Protein AF-A0A3S4I3R2-F1 (afdb_monomer_lite)

Foldseek 3Di:
DPPDFDFFDPDPDPVVRVVVRVVVSVVVVVVVVVVVVVVVVVVVVVVVVVDDPPDDPWAFDDPVRHTD

pLDDT: mean 90.46, std 8.15, range [55.69, 97.94]

InterPro domains:
  IPR045853 Peptide chain release factor class I superfamily [SSF75620] (2-60)

Sequence (68 aa):
MSGISVKVQSERSQHANKRLARLLIAWRLEQQRQNECAALKSERRLFHHQIERGNPLRIFKGMAFTPQ

Organism: Salmonella enterica I (NCBI:txid59201)

Structure (mmCIF, N/CA/C/O backbone):
data_AF-A0A3S4I3R2-F1
#
_entry.id   AF-A0A3S4I3R2-F1
#
loop_
_atom_site.group_PDB
_atom_site.id
_atom_site.type_symbol
_atom_site.label_atom_id
_atom_site.label_alt_id
_atom_site.label_comp_id
_atom_site.label_asym_id
_atom_site.label_entity_id
_atom_site.label_seq_id
_atom_site.pdbx_PDB_ins_code
_atom_site.Cartn_x
_atom_site.Cartn_y
_atom_site.Cartn_z
_atom_site.occupancy
_atom_site.B_iso_or_equiv
_atom_site.auth_seq_id
_atom_site.auth_comp_id
_atom_site.auth_asym_id
_atom_site.auth_atom_id
_atom_site.pdbx_PDB_model_num
ATOM 1 N N . MET A 1 1 ? 9.375 -9.029 2.680 1.00 55.69 1 MET A N 1
ATOM 2 C CA . MET A 1 1 ? 9.697 -8.441 1.356 1.00 55.69 1 MET A CA 1
ATOM 3 C C . MET A 1 1 ? 8.420 -8.432 0.531 1.00 55.69 1 MET A C 1
ATOM 5 O O . MET A 1 1 ? 7.703 -9.416 0.596 1.00 55.69 1 MET A O 1
ATOM 9 N N . SER A 1 2 ? 8.110 -7.362 -0.205 1.00 76.31 2 SER A N 1
ATOM 10 C CA . SER A 1 2 ? 6.836 -7.231 -0.943 1.00 76.31 2 SER A CA 1
ATOM 11 C C . SER A 1 2 ? 6.673 -8.194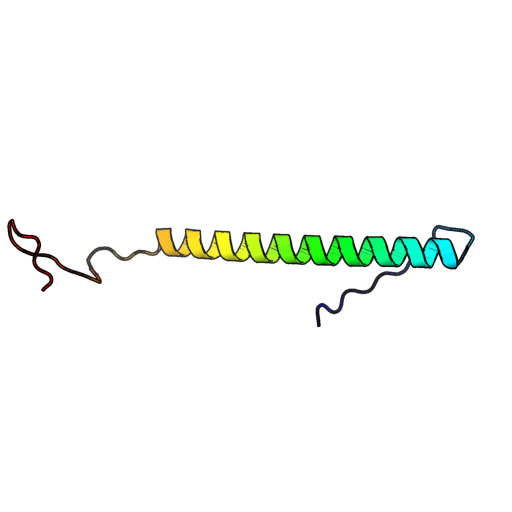 -2.131 1.00 76.31 2 SER A C 1
ATOM 13 O O . SER A 1 2 ? 5.575 -8.327 -2.652 1.00 76.31 2 SER A O 1
ATOM 15 N N . GLY A 1 3 ? 7.740 -8.864 -2.589 1.00 90.50 3 GLY A N 1
ATOM 16 C CA . GLY A 1 3 ? 7.678 -9.882 -3.653 1.00 90.50 3 GLY A CA 1
ATOM 17 C C . GLY A 1 3 ? 7.342 -9.352 -5.057 1.00 90.50 3 GLY A C 1
ATOM 18 O O . GLY A 1 3 ? 7.214 -10.136 -5.995 1.00 90.50 3 GLY A O 1
ATOM 19 N N . ILE A 1 4 ? 7.209 -8.033 -5.227 1.00 92.38 4 ILE A N 1
ATOM 20 C CA . ILE A 1 4 ? 6.790 -7.421 -6.491 1.00 92.38 4 ILE A CA 1
ATOM 21 C C . ILE A 1 4 ? 7.891 -7.557 -7.545 1.00 92.38 4 ILE A C 1
ATOM 23 O O . ILE A 1 4 ? 8.996 -7.039 -7.386 1.00 92.38 4 ILE A O 1
ATOM 27 N N . SER A 1 5 ? 7.550 -8.188 -8.669 1.00 94.62 5 SER A N 1
ATOM 28 C CA . SER A 1 5 ? 8.386 -8.269 -9.868 1.00 94.62 5 SER A CA 1
ATOM 29 C C . SER A 1 5 ? 7.628 -7.772 -11.103 1.00 94.62 5 SER A C 1
ATOM 31 O O . SER A 1 5 ? 6.395 -7.818 -11.168 1.00 94.62 5 SER A O 1
ATOM 33 N N . VAL A 1 6 ? 8.363 -7.239 -12.083 1.00 93.31 6 VAL A N 1
ATOM 34 C CA . VAL A 1 6 ? 7.816 -6.735 -13.352 1.00 93.31 6 VAL A CA 1
ATOM 35 C C . VAL A 1 6 ? 8.698 -7.191 -14.510 1.00 93.31 6 VAL A C 1
ATOM 37 O O . VAL A 1 6 ? 9.922 -7.234 -14.385 1.00 93.31 6 VAL A O 1
ATOM 40 N N . LYS A 1 7 ? 8.083 -7.488 -15.654 1.00 95.88 7 LYS A N 1
ATOM 41 C CA . LYS A 1 7 ? 8.779 -7.755 -16.915 1.00 95.88 7 LYS A CA 1
ATOM 42 C C . LYS A 1 7 ? 8.453 -6.634 -17.894 1.00 95.88 7 LYS A C 1
ATOM 44 O O . LYS A 1 7 ? 7.284 -6.311 -18.078 1.00 95.88 7 LYS A O 1
ATOM 49 N N . VAL A 1 8 ? 9.479 -6.049 -18.508 1.00 94.69 8 VAL A N 1
ATOM 50 C CA . VAL A 1 8 ? 9.333 -4.939 -19.458 1.00 94.69 8 VAL A CA 1
ATOM 51 C C . VAL A 1 8 ? 10.162 -5.225 -20.702 1.00 94.69 8 VAL A C 1
ATOM 53 O O . VAL A 1 8 ? 11.366 -5.459 -20.600 1.00 94.69 8 VAL A O 1
ATOM 56 N N . GLN A 1 9 ? 9.506 -5.223 -21.861 1.00 95.62 9 GLN A N 1
ATOM 57 C CA . GLN A 1 9 ? 10.117 -5.452 -23.178 1.00 95.62 9 GLN A CA 1
ATOM 58 C C . GLN A 1 9 ? 9.497 -4.542 -24.254 1.00 95.62 9 GLN A C 1
ATOM 60 O O . GLN A 1 9 ? 9.510 -4.880 -25.432 1.00 95.62 9 GLN A O 1
ATOM 65 N N . SER A 1 10 ? 8.903 -3.417 -23.848 1.00 94.88 10 SER A N 1
ATOM 66 C CA . SER A 1 10 ? 8.212 -2.493 -24.753 1.00 94.88 10 SER A CA 1
ATOM 67 C C . SER A 1 10 ? 9.177 -1.623 -25.557 1.00 94.88 10 SER A C 1
ATOM 69 O O . SER A 1 10 ? 8.863 -1.236 -26.677 1.00 94.88 10 SER A O 1
ATOM 71 N N . GLU A 1 11 ? 10.355 -1.326 -25.003 1.00 96.31 11 GLU A N 1
ATOM 72 C CA . GLU A 1 11 ? 11.346 -0.455 -25.628 1.00 96.31 11 GLU A CA 1
ATOM 73 C C . GLU A 1 11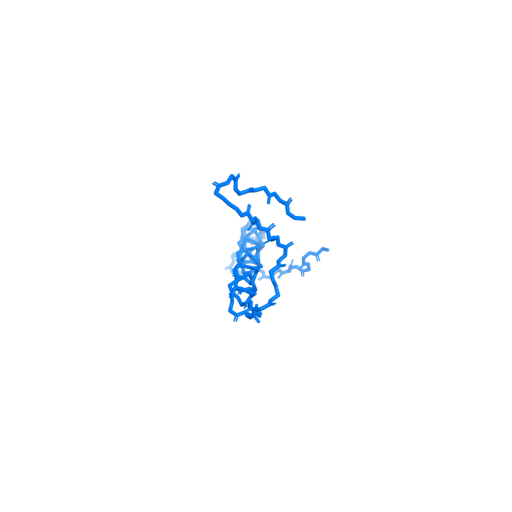 ? 12.446 -1.251 -26.329 1.00 96.31 11 GLU A C 1
ATOM 75 O O . GLU A 1 11 ? 12.855 -2.327 -25.882 1.00 96.31 11 GLU A O 1
ATOM 80 N N . ARG A 1 12 ? 13.015 -0.658 -27.384 1.00 91.75 12 ARG A N 1
ATOM 81 C CA . ARG A 1 12 ? 14.143 -1.237 -28.136 1.00 91.75 12 ARG A CA 1
ATOM 82 C C . ARG A 1 12 ? 15.443 -1.302 -27.323 1.00 91.75 12 ARG A C 1
ATOM 84 O O . ARG A 1 12 ? 16.301 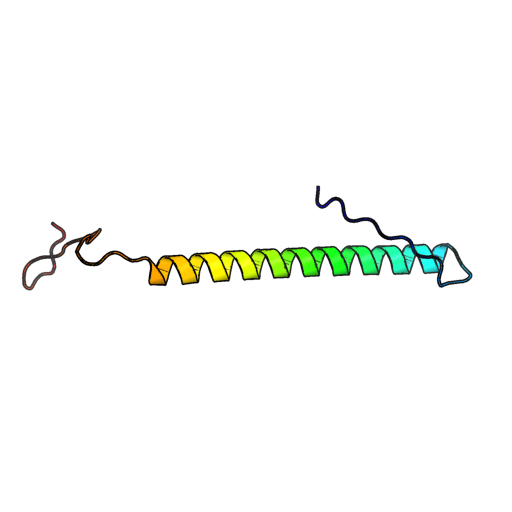-2.128 -27.610 1.00 91.75 12 ARG A O 1
ATOM 91 N N .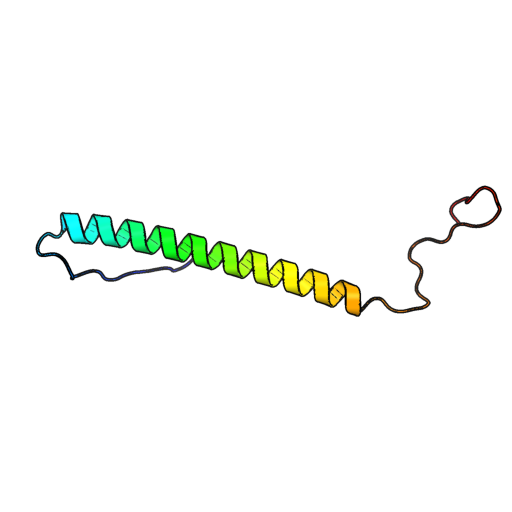 SER A 1 13 ? 15.607 -0.437 -26.317 1.00 97.38 13 SER A N 1
ATOM 92 C CA . SER A 1 13 ? 16.808 -0.381 -25.473 1.00 97.38 13 SER A CA 1
ATOM 93 C C . SER A 1 13 ? 16.575 -1.012 -24.102 1.00 97.38 13 SER A C 1
ATOM 95 O O . SER A 1 13 ? 15.625 -0.670 -23.392 1.00 97.38 13 SER A O 1
ATOM 97 N N . GLN A 1 14 ? 17.514 -1.856 -23.666 1.00 96.75 14 GLN A N 1
ATOM 98 C CA . GLN A 1 14 ? 17.513 -2.425 -22.317 1.00 96.75 14 GLN A CA 1
ATOM 99 C C . GLN A 1 14 ? 17.540 -1.338 -21.232 1.00 96.75 14 GLN A C 1
ATOM 101 O O . GLN A 1 14 ? 16.890 -1.489 -20.199 1.00 96.75 14 GLN A O 1
ATOM 106 N N . HIS A 1 15 ? 18.252 -0.226 -21.452 1.00 97.31 15 HIS A N 1
ATOM 107 C CA . HIS A 1 15 ? 18.309 0.867 -20.479 1.00 97.31 15 HIS A CA 1
ATOM 108 C C . HIS A 1 15 ? 16.927 1.500 -20.268 1.00 97.31 15 HIS A C 1
ATOM 110 O O . HIS A 1 15 ? 16.519 1.744 -19.130 1.00 97.31 15 HIS A O 1
ATOM 116 N N . ALA A 1 16 ? 16.182 1.710 -21.356 1.00 97.31 16 ALA A N 1
ATOM 117 C CA . ALA A 1 16 ? 14.821 2.229 -21.297 1.00 97.31 16 ALA A CA 1
ATOM 118 C C . ALA A 1 16 ? 13.881 1.237 -20.591 1.00 97.31 16 ALA A C 1
ATOM 120 O O . ALA A 1 16 ? 13.172 1.631 -19.664 1.00 97.31 16 ALA A O 1
ATOM 121 N N . ASN A 1 17 ? 13.979 -0.059 -20.911 1.00 97.75 17 ASN A N 1
ATOM 122 C CA . ASN A 1 17 ? 13.229 -1.112 -20.216 1.00 97.75 17 ASN A CA 1
ATOM 123 C C . ASN A 1 17 ? 13.562 -1.172 -18.714 1.00 97.75 17 ASN A C 1
ATOM 125 O O . ASN A 1 17 ? 12.660 -1.299 -17.890 1.00 97.75 17 ASN A O 1
ATOM 129 N N . LYS A 1 18 ? 14.835 -1.008 -18.326 1.00 97.56 18 LYS A N 1
ATOM 130 C CA . LYS A 1 18 ? 15.263 -0.963 -16.917 1.00 97.56 18 LYS A CA 1
ATOM 131 C C . LYS A 1 18 ? 14.700 0.258 -16.191 1.00 97.56 18 LYS A C 1
ATOM 133 O O . LYS A 1 18 ? 14.273 0.140 -15.043 1.00 97.56 18 LYS A O 1
ATOM 138 N N . ARG A 1 19 ? 14.691 1.429 -16.838 1.00 97.62 19 ARG A N 1
ATOM 139 C CA . ARG A 1 19 ? 14.084 2.647 -16.279 1.00 97.62 19 ARG A CA 1
ATOM 140 C C . ARG A 1 19 ? 12.583 2.452 -16.066 1.00 97.62 19 ARG A C 1
ATOM 142 O O . ARG A 1 19 ? 12.097 2.717 -14.971 1.00 97.62 19 ARG A O 1
ATOM 149 N N . LEU A 1 20 ? 11.881 1.927 -17.067 1.00 97.88 20 LEU A N 1
ATOM 150 C CA . LEU A 1 20 ? 10.445 1.670 -16.993 1.00 97.88 20 LEU A CA 1
ATOM 151 C C . LEU A 1 20 ? 10.102 0.607 -15.935 1.00 97.88 20 LEU A C 1
ATOM 153 O O . LEU A 1 20 ? 9.185 0.808 -15.145 1.00 97.88 20 LEU A O 1
ATOM 157 N N . ALA A 1 21 ? 10.887 -0.468 -15.830 1.00 97.94 21 ALA A N 1
ATOM 158 C CA . ALA A 1 21 ? 10.709 -1.487 -14.797 1.00 97.94 21 ALA A CA 1
ATOM 159 C C . ALA A 1 21 ? 10.798 -0.901 -13.378 1.00 97.94 21 ALA A C 1
ATOM 161 O O . ALA A 1 21 ? 9.967 -1.213 -12.529 1.00 97.94 21 ALA A O 1
ATOM 162 N N . ARG A 1 22 ? 11.759 -0.003 -13.124 1.00 97.50 22 ARG A N 1
ATOM 163 C CA . ARG A 1 22 ? 11.879 0.677 -11.822 1.00 97.50 22 ARG A CA 1
ATOM 164 C C . ARG A 1 22 ? 10.651 1.524 -11.499 1.00 97.50 22 ARG A C 1
ATOM 166 O O . ARG A 1 22 ? 10.158 1.451 -10.378 1.00 97.50 22 ARG A O 1
ATOM 173 N N . LEU A 1 23 ? 10.154 2.289 -12.472 1.00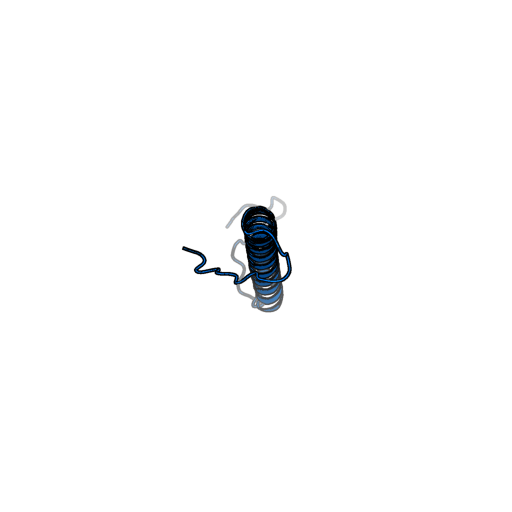 97.94 23 LEU A N 1
ATOM 174 C CA . LEU A 1 23 ? 8.952 3.109 -12.296 1.00 97.94 23 LEU A CA 1
ATOM 175 C C . LEU A 1 23 ? 7.726 2.241 -11.995 1.00 97.94 23 LEU A C 1
ATOM 177 O O . LEU A 1 23 ? 6.975 2.544 -11.074 1.00 97.94 23 LEU A O 1
ATOM 181 N N . LEU A 1 24 ? 7.561 1.125 -12.710 1.00 97.75 24 LEU A N 1
ATOM 182 C CA . LEU A 1 24 ? 6.453 0.196 -12.484 1.00 97.75 24 LEU A CA 1
ATOM 183 C C . LEU A 1 24 ? 6.520 -0.473 -11.109 1.00 97.75 24 LEU A C 1
ATOM 185 O O . LEU A 1 24 ? 5.486 -0.631 -10.464 1.00 97.75 24 LEU A O 1
ATOM 189 N N . ILE A 1 25 ? 7.712 -0.851 -10.641 1.00 97.38 25 ILE A N 1
ATOM 190 C CA . ILE A 1 25 ? 7.883 -1.399 -9.289 1.00 97.38 25 ILE A CA 1
ATOM 191 C C . ILE A 1 25 ? 7.500 -0.349 -8.245 1.00 97.38 25 ILE A C 1
ATOM 193 O O . ILE A 1 25 ? 6.705 -0.650 -7.359 1.00 97.38 25 ILE A O 1
ATOM 197 N N . ALA A 1 26 ? 8.017 0.877 -8.366 1.00 97.31 26 ALA A N 1
ATOM 198 C CA . ALA A 1 26 ? 7.703 1.961 -7.437 1.00 97.31 26 ALA A CA 1
ATOM 199 C C . ALA A 1 26 ? 6.194 2.241 -7.383 1.00 97.31 26 ALA A C 1
ATOM 201 O O . ALA A 1 26 ? 5.616 2.328 -6.301 1.00 97.31 26 ALA A O 1
ATOM 202 N N . TRP A 1 27 ? 5.543 2.295 -8.545 1.00 97.88 27 TRP A N 1
ATOM 203 C CA . TRP A 1 27 ? 4.100 2.485 -8.636 1.00 97.88 27 TRP A CA 1
ATOM 204 C C . TRP A 1 27 ? 3.310 1.343 -7.977 1.00 97.88 27 TRP A C 1
ATOM 206 O O . TRP A 1 27 ? 2.412 1.606 -7.181 1.00 97.88 27 TRP A O 1
ATOM 216 N N . ARG A 1 28 ? 3.670 0.076 -8.232 1.00 97.38 28 ARG A N 1
ATOM 217 C CA . ARG A 1 28 ? 2.996 -1.081 -7.610 1.00 97.38 28 ARG A CA 1
ATOM 218 C C . ARG A 1 28 ? 3.175 -1.123 -6.091 1.00 97.38 28 ARG A C 1
ATOM 220 O O . ARG A 1 28 ? 2.236 -1.481 -5.388 1.00 97.38 28 ARG A O 1
ATOM 227 N N . LEU A 1 29 ? 4.354 -0.754 -5.585 1.00 97.06 29 LEU A N 1
ATOM 228 C CA . LEU A 1 29 ? 4.606 -0.653 -4.142 1.00 97.06 29 LEU A CA 1
ATOM 229 C C . LEU A 1 29 ? 3.710 0.405 -3.497 1.00 97.06 29 LEU A C 1
ATOM 231 O O . LEU A 1 29 ? 3.108 0.159 -2.455 1.00 97.06 29 LEU A O 1
ATOM 235 N N . GLU A 1 30 ? 3.593 1.568 -4.135 1.00 97.25 30 GLU A N 1
ATOM 236 C CA . GLU A 1 30 ? 2.741 2.645 -3.641 1.00 97.25 30 GLU A CA 1
ATOM 237 C C . GLU A 1 30 ? 1.259 2.246 -3.671 1.00 97.25 30 GLU A C 1
ATOM 239 O O . GLU A 1 30 ? 0.540 2.464 -2.697 1.00 97.25 30 GLU A O 1
ATOM 244 N N . GLN A 1 31 ? 0.813 1.574 -4.734 1.00 96.94 31 GLN A N 1
ATOM 245 C CA . GLN A 1 31 ? -0.543 1.035 -4.812 1.00 96.94 31 GLN A CA 1
ATOM 246 C C . GLN A 1 31 ? -0.815 0.009 -3.698 1.00 96.94 31 GLN A C 1
ATOM 248 O O . GLN A 1 31 ? -1.864 0.063 -3.055 1.00 96.94 31 GLN A O 1
ATOM 253 N N . GLN A 1 32 ? 0.128 -0.900 -3.428 1.00 96.25 32 GLN A N 1
ATOM 254 C CA . GLN A 1 32 ? 0.002 -1.859 -2.328 1.00 96.25 32 GLN A CA 1
ATOM 255 C C . GLN A 1 32 ? -0.149 -1.136 -0.982 1.00 96.25 32 GLN A C 1
ATOM 257 O O . GLN A 1 32 ? -1.081 -1.426 -0.233 1.00 96.25 32 GLN A O 1
ATOM 262 N N . ARG A 1 33 ? 0.705 -0.143 -0.709 1.00 96.25 33 ARG A N 1
ATOM 263 C CA . ARG A 1 33 ? 0.641 0.666 0.516 1.00 96.25 33 ARG A CA 1
ATOM 264 C C . ARG A 1 33 ? -0.718 1.352 0.677 1.00 96.25 33 ARG A C 1
ATOM 266 O O . ARG A 1 33 ? -1.276 1.384 1.775 1.00 96.25 33 ARG A O 1
ATOM 273 N N . GLN A 1 34 ? -1.261 1.912 -0.403 1.00 97.12 34 GLN A N 1
ATOM 274 C CA . GLN A 1 34 ? -2.577 2.557 -0.386 1.00 97.12 34 GLN A CA 1
ATOM 275 C C . GLN A 1 34 ? -3.698 1.561 -0.079 1.00 97.12 34 GLN A C 1
ATOM 277 O O . GLN A 1 34 ? -4.569 1.866 0.739 1.00 97.12 34 GLN A O 1
ATOM 282 N N . ASN A 1 35 ? -3.646 0.365 -0.669 1.00 96.44 35 ASN A N 1
ATOM 283 C CA . ASN A 1 35 ? -4.616 -0.697 -0.406 1.00 96.44 35 ASN A CA 1
ATOM 284 C C . ASN A 1 35 ? -4.567 -1.158 1.056 1.00 96.44 35 ASN A C 1
ATOM 286 O O . ASN A 1 35 ? -5.611 -1.267 1.695 1.00 96.44 35 ASN A O 1
ATOM 290 N N . GLU A 1 36 ? -3.371 -1.352 1.613 1.00 96.00 36 GLU A N 1
ATOM 291 C CA . GLU A 1 36 ? -3.185 -1.701 3.028 1.00 96.00 36 GLU A CA 1
ATOM 292 C C . GLU A 1 36 ? -3.749 -0.608 3.950 1.00 96.00 36 GLU A C 1
ATOM 294 O O . GLU A 1 36 ? -4.504 -0.892 4.882 1.00 96.00 36 GLU A O 1
ATOM 299 N N . CYS A 1 37 ? -3.481 0.668 3.650 1.00 95.75 37 CYS A N 1
ATOM 300 C CA . CYS A 1 37 ? -4.053 1.788 4.401 1.00 95.75 37 CYS A CA 1
ATOM 301 C C . CYS A 1 37 ? -5.587 1.817 4.324 1.00 95.75 37 CYS A C 1
ATOM 303 O O . CYS A 1 37 ? -6.256 2.125 5.313 1.00 95.75 37 CYS A O 1
ATOM 305 N N . ALA A 1 38 ? -6.157 1.540 3.150 1.00 95.62 38 ALA A N 1
ATOM 306 C CA . ALA A 1 38 ? -7.601 1.506 2.952 1.00 95.62 38 ALA A CA 1
ATOM 307 C C . ALA A 1 38 ? -8.250 0.341 3.715 1.00 95.62 38 ALA A C 1
ATOM 309 O O . ALA A 1 38 ? -9.286 0.546 4.353 1.00 95.62 38 ALA A O 1
ATOM 310 N N . ALA A 1 39 ? -7.617 -0.835 3.713 1.00 94.94 39 ALA A N 1
ATOM 311 C CA . ALA A 1 39 ? -8.060 -2.004 4.467 1.00 94.94 39 ALA A CA 1
ATOM 312 C C . ALA A 1 39 ? -8.095 -1.714 5.974 1.00 94.94 39 ALA A C 1
ATOM 314 O O . ALA A 1 39 ? -9.147 -1.864 6.593 1.00 94.94 39 ALA A O 1
ATOM 315 N N . LEU A 1 40 ? -7.012 -1.162 6.537 1.00 93.50 40 LEU A N 1
ATOM 316 C CA . LEU A 1 40 ? -6.954 -0.771 7.953 1.00 93.50 40 LEU A CA 1
ATOM 317 C C . LEU A 1 40 ? -8.022 0.269 8.319 1.00 93.50 40 LEU A C 1
ATOM 319 O O . LEU A 1 40 ? -8.651 0.195 9.374 1.00 93.50 40 LEU A O 1
ATOM 323 N N . LYS A 1 41 ? -8.261 1.258 7.449 1.00 92.56 41 LYS A N 1
ATOM 324 C CA . LYS A 1 41 ? -9.347 2.231 7.655 1.00 92.56 41 LYS A CA 1
ATOM 325 C C . LYS A 1 41 ? -10.716 1.553 7.657 1.00 92.56 41 LYS A C 1
ATOM 327 O O . LYS A 1 41 ? -11.580 1.950 8.434 1.00 92.56 41 LYS A O 1
ATOM 332 N N . SER A 1 42 ? -10.924 0.568 6.786 1.00 91.50 42 SER A N 1
ATOM 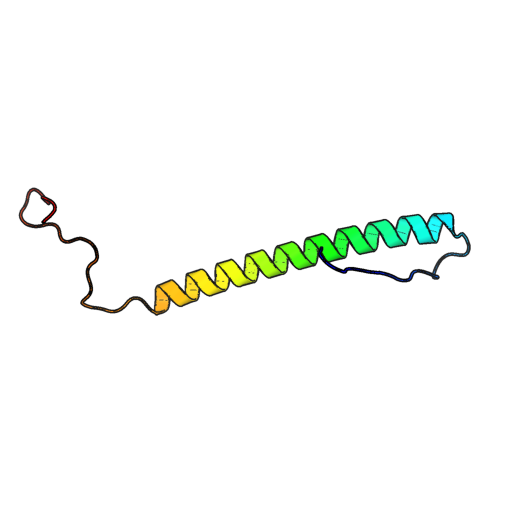333 C CA . SER A 1 42 ? -12.170 -0.196 6.732 1.00 91.50 42 SER A CA 1
ATOM 334 C C . SER A 1 42 ? -12.380 -1.034 7.988 1.00 91.50 42 SER A C 1
ATOM 336 O O . SER A 1 42 ? -13.463 -0.996 8.562 1.00 91.50 42 SER A O 1
ATOM 338 N N . GLU A 1 43 ? -11.340 -1.715 8.458 1.00 89.38 43 GLU A N 1
ATOM 339 C CA . GLU A 1 43 ? -11.371 -2.505 9.690 1.00 89.38 43 GLU A CA 1
ATOM 340 C C . GLU A 1 43 ? -11.732 -1.642 10.908 1.00 89.38 43 GLU A C 1
ATOM 342 O O . GLU A 1 43 ? -12.648 -1.974 11.658 1.00 89.38 43 GLU A O 1
ATOM 347 N N . ARG A 1 44 ? -11.111 -0.463 11.051 1.00 88.25 44 ARG A N 1
ATOM 348 C CA . ARG A 1 44 ? -11.460 0.490 12.121 1.00 88.25 44 ARG A CA 1
ATOM 349 C C . ARG A 1 44 ? -12.926 0.920 12.065 1.00 88.25 44 ARG A C 1
ATOM 351 O O . ARG A 1 44 ? -13.573 1.012 13.103 1.00 88.25 44 ARG A O 1
ATOM 358 N N . ARG A 1 45 ? -13.469 1.169 10.866 1.00 86.00 45 ARG A N 1
ATOM 359 C CA . ARG A 1 45 ? -14.899 1.490 10.707 1.00 86.00 45 ARG A CA 1
ATOM 360 C C . ARG A 1 45 ? -15.793 0.328 11.130 1.00 86.00 45 ARG A C 1
ATOM 362 O O . ARG A 1 45 ? -16.795 0.569 11.792 1.00 86.00 45 ARG A O 1
ATOM 369 N N . LEU A 1 46 ? -15.434 -0.911 10.795 1.00 86.44 46 LEU A N 1
ATOM 370 C CA . LEU A 1 46 ? -16.187 -2.089 11.235 1.00 86.44 46 LEU A CA 1
ATOM 371 C C . LEU A 1 46 ? -16.203 -2.209 12.762 1.00 86.44 46 LEU A C 1
ATOM 373 O O . LEU A 1 46 ? -17.268 -2.436 13.327 1.00 86.44 46 LEU A O 1
ATOM 377 N N . PHE A 1 47 ? -15.074 -1.957 13.430 1.00 82.00 47 PHE A N 1
ATOM 378 C CA . PHE A 1 47 ? -15.018 -1.913 14.894 1.00 82.00 47 PHE A CA 1
ATOM 379 C C . PHE A 1 47 ? -15.986 -0.888 15.496 1.00 82.00 47 PHE A C 1
ATOM 381 O O . PHE A 1 47 ? -16.650 -1.189 16.483 1.00 82.00 47 PHE A O 1
ATOM 388 N N . HIS A 1 48 ? -16.138 0.293 14.884 1.00 78.69 48 HIS A N 1
ATOM 389 C CA . HIS A 1 48 ? -17.124 1.280 15.342 1.00 78.69 48 HIS A CA 1
ATOM 390 C C . HIS A 1 48 ? -18.573 0.774 15.263 1.00 78.69 48 HIS A C 1
ATOM 392 O O . HIS A 1 48 ? -19.396 1.175 16.083 1.00 78.69 48 HIS A O 1
ATOM 398 N N . HIS A 1 49 ? -18.892 -0.109 14.314 1.00 77.81 49 HIS A N 1
ATOM 399 C CA . HIS A 1 49 ? -20.220 -0.722 14.209 1.00 77.81 49 HIS A CA 1
ATOM 400 C C . HIS A 1 49 ? -20.428 -1.900 15.168 1.00 77.81 49 HIS A C 1
ATOM 402 O O . HIS A 1 49 ? -21.570 -2.259 15.439 1.00 77.81 49 HIS A O 1
ATOM 408 N N . GLN A 1 50 ? -19.350 -2.484 15.690 1.00 77.62 50 GLN A N 1
ATOM 409 C CA . GLN A 1 50 ? -19.381 -3.638 16.594 1.00 77.62 50 GLN A CA 1
ATOM 410 C C . GLN A 1 50 ? -19.340 -3.242 18.079 1.00 77.62 50 GLN A C 1
ATOM 412 O O . GLN A 1 50 ? -19.171 -4.100 18.938 1.00 77.62 50 GLN A O 1
ATOM 417 N N . ILE A 1 51 ? -19.492 -1.954 18.407 1.00 76.75 51 ILE A N 1
ATOM 418 C CA . ILE A 1 51 ? -19.519 -1.497 19.801 1.00 76.75 51 ILE A CA 1
ATOM 419 C C . ILE A 1 51 ? -20.772 -2.052 20.491 1.00 76.75 51 ILE A C 1
ATOM 421 O O . ILE A 1 51 ? -21.899 -1.649 20.192 1.00 76.75 51 ILE A O 1
ATOM 425 N N . GLU A 1 52 ? -20.565 -2.961 21.442 1.00 75.00 52 GLU A N 1
ATOM 426 C CA . GLU A 1 52 ? -21.632 -3.539 22.254 1.00 75.00 52 GLU A CA 1
ATOM 427 C C . GLU A 1 52 ? -22.239 -2.494 23.199 1.00 75.00 52 GLU A C 1
ATOM 429 O O . GLU A 1 52 ? -21.545 -1.762 23.912 1.00 75.00 52 GLU A O 1
ATOM 434 N N . ARG A 1 53 ? -23.573 -2.430 23.234 1.00 79.38 53 ARG A N 1
ATOM 435 C CA . ARG A 1 53 ? -24.291 -1.606 24.211 1.00 79.38 53 ARG A CA 1
ATOM 436 C C . ARG A 1 53 ? -24.233 -2.279 25.579 1.00 79.38 53 ARG A C 1
ATOM 438 O O . ARG A 1 53 ? -24.497 -3.468 25.691 1.00 79.38 53 ARG A O 1
ATOM 445 N N . GLY A 1 54 ? -23.963 -1.497 26.622 1.00 80.56 54 GLY A N 1
ATOM 446 C CA . GLY A 1 54 ? -23.986 -1.983 28.007 1.00 80.56 54 GLY A CA 1
ATOM 447 C C . GLY A 1 54 ? -22.639 -2.452 28.561 1.00 80.56 54 GLY A C 1
ATOM 448 O O . GLY A 1 54 ? -22.594 -2.823 29.728 1.00 80.56 54 GLY A O 1
ATOM 449 N N . ASN A 1 55 ? -21.549 -2.356 27.791 1.00 82.75 55 ASN A N 1
ATOM 450 C CA . ASN A 1 55 ? -20.189 -2.631 28.268 1.00 82.75 55 ASN A CA 1
ATOM 451 C C . ASN A 1 55 ? -19.331 -1.345 28.341 1.00 82.75 55 ASN A C 1
ATOM 453 O O . ASN A 1 55 ? -18.458 -1.122 27.496 1.00 82.75 55 ASN A O 1
ATOM 457 N N . PRO A 1 56 ? -19.604 -0.423 29.288 1.00 83.62 56 PRO A N 1
ATOM 458 C CA . PRO A 1 56 ? -18.827 0.804 29.417 1.00 83.62 56 PRO A CA 1
ATOM 459 C C . PRO A 1 56 ? -17.414 0.509 29.943 1.00 83.62 56 PRO A C 1
ATOM 461 O O . PRO A 1 56 ? -17.248 0.026 31.057 1.00 83.62 56 PRO A O 1
ATOM 464 N N . LEU A 1 57 ? -16.381 0.883 29.179 1.00 85.62 57 LEU A N 1
ATOM 465 C CA . LEU A 1 57 ? -14.976 0.757 29.609 1.00 85.62 57 LEU A CA 1
ATOM 466 C C . LEU A 1 57 ? -14.604 1.711 30.752 1.00 85.62 57 LEU A C 1
ATOM 468 O O . LEU A 1 57 ? -13.657 1.465 31.494 1.00 85.62 57 LEU A O 1
ATOM 472 N N . ARG A 1 58 ? -15.316 2.834 30.865 1.00 87.69 58 ARG A N 1
ATOM 473 C CA . ARG A 1 58 ? -15.134 3.832 31.919 1.00 87.69 58 ARG A CA 1
ATOM 474 C C . ARG A 1 58 ? -16.482 4.386 32.332 1.00 87.69 58 ARG A C 1
ATOM 476 O O . ARG A 1 58 ? -17.288 4.762 31.481 1.00 87.69 58 ARG A O 1
ATOM 483 N N . ILE A 1 59 ? -16.693 4.456 33.639 1.00 87.69 59 ILE A N 1
ATOM 484 C CA . ILE A 1 59 ? -17.904 4.989 34.250 1.00 87.69 59 ILE A CA 1
ATOM 485 C C . ILE A 1 59 ? -17.492 6.190 35.095 1.00 87.69 59 ILE A C 1
ATOM 487 O O . ILE A 1 59 ? -16.561 6.110 35.893 1.00 87.69 59 ILE A O 1
ATOM 491 N N . PHE A 1 60 ? -18.195 7.301 34.912 1.00 90.12 60 PHE A N 1
ATOM 492 C CA . PHE A 1 60 ? -18.061 8.491 35.741 1.00 90.12 60 PHE A CA 1
ATOM 493 C C . PHE A 1 60 ? -19.382 8.716 36.467 1.00 90.12 60 PHE A C 1
ATOM 495 O O . PHE A 1 60 ? -20.450 8.521 35.879 1.00 90.12 60 PHE A O 1
ATOM 502 N N . LYS A 1 61 ? -19.323 9.097 37.743 1.00 89.69 61 LYS A N 1
ATOM 503 C CA . LYS A 1 61 ? -20.514 9.271 38.585 1.00 89.69 61 LYS A CA 1
ATOM 504 C C . LYS A 1 61 ? -20.554 10.648 39.244 1.00 89.69 61 LYS A C 1
ATOM 506 O O . LYS A 1 61 ? -19.523 11.266 39.496 1.00 89.69 61 LYS A O 1
ATOM 511 N N . GLY A 1 62 ? -21.775 11.089 39.553 1.00 90.25 62 GLY A N 1
ATOM 512 C CA . GLY A 1 62 ? -22.052 12.347 40.247 1.00 90.25 62 GLY A CA 1
ATOM 513 C C . GLY A 1 62 ? -21.832 13.598 39.391 1.00 90.25 62 GLY A C 1
ATOM 514 O O . GLY A 1 62 ? -21.321 13.536 38.277 1.00 90.25 62 GLY A O 1
ATOM 515 N N . MET A 1 63 ? -22.207 14.760 39.934 1.00 87.75 63 MET A N 1
ATOM 516 C CA . MET A 1 63 ? -22.059 16.057 39.251 1.00 87.75 63 MET A CA 1
ATOM 517 C C . MET A 1 63 ? -20.594 16.432 38.988 1.00 87.75 63 MET A C 1
ATOM 519 O O . MET A 1 63 ? -20.309 17.207 38.082 1.00 87.75 63 MET A O 1
ATOM 523 N N . ALA A 1 64 ? -19.673 15.859 39.764 1.00 90.88 64 ALA A N 1
ATOM 524 C CA . ALA A 1 64 ? -18.240 16.070 39.623 1.00 90.88 64 ALA A CA 1
ATOM 525 C C . ALA A 1 64 ? -17.574 15.134 38.595 1.00 90.88 64 ALA A C 1
ATOM 527 O O . ALA A 1 64 ? -16.371 15.258 38.389 1.00 90.88 64 ALA A O 1
ATOM 528 N N . PHE A 1 65 ? -18.316 14.202 37.969 1.00 83.19 65 PHE A N 1
ATOM 529 C CA . PHE A 1 65 ? -17.772 13.210 37.029 1.00 83.19 65 PHE A CA 1
ATOM 530 C C . PHE A 1 65 ? -16.508 12.518 37.570 1.00 83.19 65 PHE A C 1
ATOM 532 O O . PHE A 1 65 ? -15.480 12.444 36.898 1.00 83.19 65 PHE A O 1
ATOM 539 N N . THR A 1 66 ? -16.554 12.005 38.801 1.00 84.56 66 THR A N 1
ATOM 540 C CA . THR A 1 66 ? -15.405 11.272 39.347 1.00 84.56 66 THR A CA 1
ATOM 541 C C . THR A 1 66 ? -15.332 9.881 38.712 1.00 84.56 66 THR A C 1
ATOM 543 O O . THR A 1 66 ? -16.378 9.224 38.609 1.00 84.56 66 THR A O 1
ATOM 546 N N . PRO A 1 67 ? -14.144 9.423 38.267 1.00 84.94 67 PRO A N 1
ATOM 547 C CA . PRO A 1 67 ? -13.976 8.069 37.748 1.00 84.94 67 PRO A CA 1
ATOM 548 C C . PRO A 1 67 ? -14.294 7.053 38.850 1.00 84.94 67 PRO A C 1
ATOM 550 O O . PRO A 1 67 ? -13.899 7.256 39.999 1.00 84.94 67 PRO A O 1
ATOM 553 N N . GLN A 1 68 ? -15.048 6.009 38.502 1.00 74.75 68 GLN A N 1
ATOM 554 C CA . GLN A 1 68 ? -15.379 4.901 39.403 1.00 74.75 68 GLN A CA 1
ATOM 555 C C . GLN A 1 68 ? -14.306 3.811 39.374 1.00 74.75 68 GLN A C 1
ATOM 557 O O . GLN A 1 68 ? -13.780 3.542 38.269 1.00 74.75 68 GLN A O 1
#

Radius of gyration: 24.91 Å; chains: 1; bounding box: 43×26×68 Å

Secondary structure (DSSP, 8-state):
----------SSSHHHHHHHHHHHHHHHHHHHHHHHHHHHHHHHHHHHHT--TT--S--EETTTTEE-